Protein AF-A0A8T8CA99-F1 (afdb_monomer)

Mean predicted aligned error: 13.04 Å

Secondary structure (DSSP, 8-state):
------------TTSSHHHHHHHHHHTTSSS-S----GGGGGGT-HHHHHHHHHHHHT-PPPHHHHHHHHHHHHHHHTSSS--HHHHHHHHTTSGGGHHHHHHHHHHHS--

Solvent-accessible surface area (backbone atoms only — not comparable to full-atom values): 6767 Å² total; per-residue (Å²): 135,90,81,86,83,85,79,80,76,77,77,62,83,72,75,56,62,69,53,59,71,44,54,80,62,57,81,64,78,85,58,80,83,71,72,80,54,70,43,44,42,28,73,77,46,30,66,61,56,46,54,53,49,25,67,68,52,73,50,84,71,54,78,68,48,47,51,54,50,31,54,36,30,35,59,30,28,71,41,98,76,39,42,66,67,57,39,32,62,45,30,53,74,37,80,88,32,37,70,59,22,56,41,42,43,69,66,70,47,90,131

Radius of gyration: 17.83 Å; Cα contacts (8 Å, |Δi|>4): 94; chains: 1; bounding box: 44×61×38 Å

Sequence (111 aa):
MLKTESGSELITNLELVPFMKGTLLQLSGDLPAVAINPFARFSEDPYELINLIEAATGLELDPCQRIQAAEAGLLVAQRTLPNAALLVEEWIKYSDLAEFADAASRALLPV

pLDDT: mean 76.38, std 22.74, range [39.34, 97.5]

Foldseek 3Di:
DDDDDDPPPPPPPPVCVVVLVVVLVVVQDDDDPPPPAVLLCLVPCVLVVVVSLCVQLVHDDDPVLSVQLSVQSNVLNPDPDRALVSSLVSQCVDPSCVVSSVSSCVRGPDD

Structure (mmCIF, N/CA/C/O backbone):
data_AF-A0A8T8CA99-F1
#
_entry.id   AF-A0A8T8CA99-F1
#
loop_
_atom_site.group_PDB
_atom_site.id
_atom_site.type_symbol
_atom_site.label_atom_id
_atom_site.label_alt_id
_atom_site.label_comp_id
_atom_site.label_asym_id
_atom_site.label_entity_id
_atom_site.label_seq_id
_atom_site.pdbx_PDB_ins_code
_atom_site.Cartn_x
_atom_site.Cartn_y
_atom_site.Cartn_z
_atom_site.occupancy
_atom_site.B_iso_or_equiv
_atom_site.auth_seq_id
_atom_site.auth_comp_id
_atom_site.auth_asym_id
_atom_site.auth_atom_id
_atom_site.pdbx_PDB_model_num
ATOM 1 N N . MET A 1 1 ? -28.674 48.260 -3.757 1.00 39.34 1 MET A N 1
ATOM 2 C CA . MET A 1 1 ? -29.474 47.021 -3.657 1.00 39.34 1 MET A CA 1
ATOM 3 C C . MET A 1 1 ? -28.625 45.882 -4.187 1.00 39.34 1 MET A C 1
ATOM 5 O O . MET A 1 1 ? -28.245 45.923 -5.348 1.00 39.34 1 MET A O 1
ATOM 9 N N . LEU A 1 2 ? -28.262 44.944 -3.314 1.00 40.34 2 LEU A N 1
ATOM 10 C CA . LEU A 1 2 ? -27.580 43.698 -3.662 1.00 40.34 2 LEU A CA 1
ATOM 11 C C . LEU A 1 2 ? -28.596 42.751 -4.313 1.00 40.34 2 LEU A C 1
ATOM 13 O O . LEU A 1 2 ? -29.684 42.572 -3.769 1.00 40.34 2 LEU A O 1
ATOM 17 N N . LYS A 1 3 ? -28.241 42.143 -5.444 1.00 40.41 3 LYS A N 1
ATOM 18 C CA . LYS A 1 3 ? -28.879 40.916 -5.926 1.00 40.41 3 LYS A CA 1
ATOM 1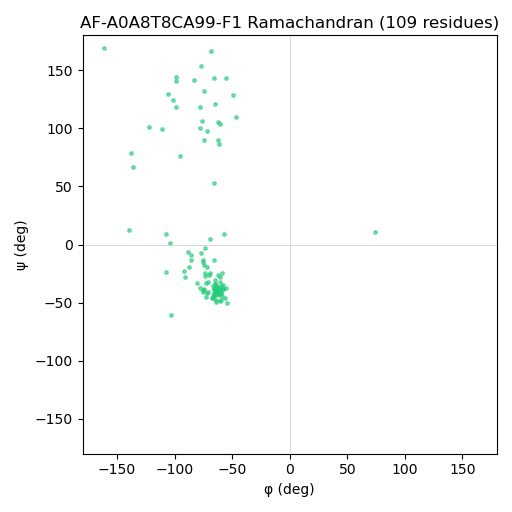9 C C . LYS A 1 3 ? -27.795 39.860 -6.080 1.00 40.41 3 LYS A C 1
ATOM 21 O O . LYS A 1 3 ? -27.003 39.893 -7.012 1.00 40.41 3 LYS A O 1
ATOM 26 N N . THR A 1 4 ? -27.742 38.984 -5.089 1.00 42.28 4 THR A N 1
ATOM 27 C CA . THR A 1 4 ? -27.082 37.685 -5.135 1.00 42.28 4 THR A CA 1
ATOM 28 C C . THR A 1 4 ? -27.986 36.729 -5.903 1.00 42.28 4 THR A C 1
ATOM 30 O O . THR A 1 4 ? -29.097 36.463 -5.444 1.00 42.28 4 THR A O 1
ATOM 33 N N . GLU A 1 5 ? -27.527 36.191 -7.028 1.00 49.56 5 GLU A N 1
ATOM 34 C CA . GLU A 1 5 ? -28.111 34.979 -7.602 1.00 49.56 5 GLU A CA 1
ATOM 35 C C . GLU A 1 5 ? -27.078 33.866 -7.465 1.00 49.56 5 GLU A C 1
ATOM 37 O O . GLU A 1 5 ? -26.070 33.792 -8.161 1.00 49.56 5 GLU A O 1
ATOM 42 N N . SER A 1 6 ? -27.322 33.082 -6.418 1.00 47.44 6 SER A N 1
ATOM 43 C CA . SER A 1 6 ? -26.611 31.879 -6.030 1.00 47.44 6 SER A CA 1
ATOM 44 C C . SER A 1 6 ? -27.078 30.741 -6.935 1.00 47.44 6 SER A C 1
ATOM 46 O O . SER A 1 6 ? -28.157 30.189 -6.730 1.00 47.44 6 SER A O 1
ATOM 48 N N . GLY A 1 7 ? -26.289 30.419 -7.956 1.00 40.72 7 GLY A N 1
ATOM 49 C CA . GLY A 1 7 ? -26.404 29.175 -8.710 1.00 40.72 7 GLY A CA 1
ATOM 50 C C . GLY A 1 7 ? -25.431 28.157 -8.133 1.00 40.72 7 GLY A C 1
ATOM 51 O O . GLY A 1 7 ? -24.353 27.956 -8.678 1.00 40.72 7 GLY A O 1
ATOM 52 N N . SER A 1 8 ? -25.767 27.576 -6.980 1.00 44.62 8 SER A N 1
ATOM 53 C CA . SER A 1 8 ? -25.023 26.444 -6.426 1.00 44.62 8 SER A CA 1
ATOM 54 C C . SER A 1 8 ? -25.384 25.205 -7.241 1.00 44.62 8 SER A C 1
ATOM 56 O O . SER A 1 8 ? -26.346 24.503 -6.936 1.00 44.62 8 SER A O 1
ATOM 58 N N . GLU A 1 9 ? -24.628 24.951 -8.305 1.00 47.56 9 GLU A N 1
ATOM 59 C CA . GLU A 1 9 ? -24.601 23.634 -8.928 1.00 47.56 9 GLU A CA 1
ATOM 60 C C . GLU A 1 9 ? -23.848 22.702 -7.977 1.00 47.56 9 GLU A C 1
ATOM 62 O O . GLU A 1 9 ? -22.621 22.695 -7.887 1.00 47.56 9 GLU A O 1
ATOM 67 N N . LEU A 1 10 ? -24.624 21.960 -7.188 1.00 39.94 10 LEU A N 1
ATOM 68 C CA . LEU A 1 10 ? -24.178 20.760 -6.495 1.00 39.94 10 LEU A CA 1
ATOM 69 C C . LEU A 1 10 ? -23.753 19.751 -7.564 1.00 39.94 10 LEU A C 1
ATOM 71 O O . LEU A 1 10 ? -24.552 18.923 -8.001 1.00 39.94 10 LEU A O 1
ATOM 75 N N . ILE A 1 11 ? -22.496 19.846 -8.001 1.00 42.62 11 ILE A N 1
ATOM 76 C CA . ILE A 1 11 ? -21.841 18.795 -8.771 1.00 42.62 11 ILE A CA 1
ATOM 77 C C . ILE A 1 11 ? -21.838 17.573 -7.858 1.00 42.62 11 ILE A C 1
ATOM 79 O O . ILE A 1 11 ? -21.137 17.501 -6.848 1.00 42.62 11 ILE A O 1
ATOM 83 N N . THR A 1 12 ? -22.735 16.649 -8.162 1.00 39.84 12 THR A N 1
ATOM 84 C CA . THR A 1 12 ? -22.865 15.389 -7.455 1.00 39.84 12 THR A CA 1
ATOM 85 C C . THR A 1 12 ? -21.583 14.600 -7.704 1.00 39.84 12 THR A C 1
ATOM 87 O O . THR A 1 12 ? -21.241 14.288 -8.841 1.00 39.84 12 THR A O 1
ATOM 90 N N . ASN A 1 13 ? -20.868 14.257 -6.627 1.00 48.88 13 ASN A N 1
ATOM 91 C CA . ASN A 1 13 ? -19.623 13.465 -6.614 1.00 48.88 13 ASN A CA 1
ATOM 92 C C . ASN A 1 13 ? -19.729 12.062 -7.270 1.00 48.88 13 ASN A C 1
ATOM 94 O O . ASN A 1 13 ? -18.813 11.255 -7.164 1.00 48.88 13 ASN A O 1
ATOM 98 N N . LEU A 1 14 ? -20.837 11.746 -7.942 1.00 41.91 14 LEU A N 1
ATOM 99 C CA . LEU A 1 14 ? -21.093 10.486 -8.636 1.00 41.91 14 LEU A CA 1
ATOM 100 C C . LEU A 1 14 ? -20.586 10.477 -10.086 1.00 41.91 14 LEU A C 1
ATOM 102 O O . LEU A 1 14 ? -20.356 9.399 -10.629 1.00 41.91 14 LEU A O 1
ATOM 106 N N . GLU A 1 15 ? -20.348 11.637 -10.705 1.00 42.62 15 GLU A N 1
ATOM 107 C CA . GLU A 1 15 ? -19.886 11.707 -12.103 1.00 42.62 15 GLU A CA 1
ATOM 108 C C . GLU A 1 15 ? -18.356 11.661 -12.268 1.00 42.62 15 GLU A C 1
ATOM 110 O O . GLU A 1 15 ? -17.858 11.519 -13.381 1.00 42.62 15 GLU A O 1
ATOM 115 N N . LEU A 1 16 ? -17.590 11.702 -11.171 1.00 45.41 16 LEU A N 1
ATOM 116 C CA . LEU A 1 16 ? -16.122 11.570 -11.198 1.00 45.41 16 LEU A CA 1
ATOM 117 C C . LEU A 1 16 ? -15.637 10.110 -11.170 1.00 45.41 16 LEU A C 1
ATOM 119 O O . LEU A 1 16 ? -14.481 9.825 -11.489 1.00 45.41 16 LEU A O 1
ATOM 123 N N . VAL A 1 17 ? -16.523 9.165 -10.847 1.00 44.78 17 VAL A N 1
ATOM 124 C CA . VAL A 1 17 ? -16.194 7.737 -10.710 1.00 44.78 17 VAL A CA 1
ATOM 125 C C . VAL A 1 17 ? -15.748 7.071 -12.030 1.00 44.78 17 VAL A C 1
ATOM 127 O O . VAL A 1 17 ? -14.847 6.230 -11.982 1.00 44.78 17 VAL A O 1
ATOM 130 N N . PRO A 1 18 ? -16.260 7.432 -13.230 1.00 43.19 18 PRO A N 1
ATOM 131 C CA . PRO A 1 18 ? -15.743 6.869 -14.479 1.00 43.19 18 PRO A CA 1
ATOM 132 C C . PRO A 1 18 ? -14.367 7.429 -14.857 1.00 43.19 18 PRO A C 1
ATOM 134 O O . PRO A 1 18 ? -13.612 6.763 -15.564 1.00 43.19 18 PRO A O 1
ATOM 137 N N . PHE A 1 19 ? -14.028 8.635 -14.388 1.00 41.41 19 PHE A N 1
ATOM 138 C CA . PHE A 1 19 ? -12.810 9.323 -14.809 1.00 41.41 19 PHE A CA 1
ATOM 139 C C . PHE A 1 19 ? -11.563 8.698 -14.175 1.00 41.41 19 PHE A C 1
ATOM 141 O O . PHE A 1 19 ? -10.570 8.483 -14.859 1.00 41.41 19 PHE A O 1
ATOM 148 N N . MET A 1 20 ? -11.634 8.274 -12.911 1.00 46.34 20 MET A N 1
ATOM 149 C CA . MET A 1 20 ? -10.477 7.690 -12.218 1.00 46.34 20 MET A CA 1
ATOM 150 C C . MET A 1 20 ? -10.083 6.296 -12.723 1.00 46.34 20 MET A C 1
ATOM 152 O O . MET A 1 20 ? -8.893 5.981 -12.770 1.00 46.34 20 MET A O 1
ATOM 156 N N . LYS A 1 21 ? -11.049 5.475 -13.168 1.00 42.34 21 LYS A N 1
ATOM 157 C CA . LYS A 1 21 ? -10.743 4.179 -13.806 1.00 42.34 21 LYS A CA 1
ATOM 158 C C . LYS A 1 21 ? -9.997 4.356 -15.131 1.00 42.34 21 LYS A C 1
ATOM 160 O O . LYS A 1 21 ? -9.194 3.501 -15.489 1.00 42.34 21 LYS A O 1
ATOM 165 N N . GLY A 1 22 ? -10.243 5.463 -15.835 1.00 39.47 22 GLY A N 1
ATOM 166 C CA . GLY A 1 22 ? -9.539 5.819 -17.064 1.00 39.47 22 GLY A CA 1
ATOM 167 C C . GLY A 1 22 ? -8.146 6.397 -16.817 1.00 39.47 22 GLY A C 1
ATOM 168 O O . GLY A 1 22 ? -7.227 6.062 -17.555 1.00 39.47 22 GLY A O 1
ATOM 169 N N . THR A 1 23 ? -7.954 7.205 -15.771 1.00 45.72 23 THR A N 1
ATOM 170 C CA . THR A 1 23 ? -6.700 7.955 -15.563 1.00 45.72 23 THR A CA 1
ATOM 171 C C . THR A 1 23 ? -5.490 7.065 -15.263 1.00 45.72 23 THR A C 1
ATOM 173 O O . THR A 1 23 ? -4.404 7.342 -15.766 1.00 45.72 23 THR A O 1
ATOM 176 N N . LEU A 1 24 ? -5.654 5.953 -14.533 1.00 46.62 24 LEU A N 1
ATOM 177 C CA . LEU A 1 24 ? -4.550 4.997 -14.327 1.00 46.62 24 LEU A CA 1
ATOM 178 C C . LEU A 1 24 ? -4.170 4.234 -15.610 1.00 46.62 24 LEU A C 1
ATOM 180 O O . LEU A 1 24 ? -3.029 3.805 -15.751 1.00 46.62 24 LEU A O 1
ATOM 184 N N . LEU A 1 25 ? -5.100 4.104 -16.562 1.00 48.62 25 LEU A N 1
ATOM 185 C CA . LEU A 1 25 ? -4.870 3.458 -17.860 1.00 48.62 25 LEU A CA 1
ATOM 186 C C . LEU A 1 25 ? -4.413 4.452 -18.949 1.00 48.62 25 LEU A C 1
ATOM 188 O O . LEU A 1 25 ? -3.675 4.063 -19.853 1.00 48.62 25 LEU A O 1
ATOM 192 N N . GLN A 1 26 ? -4.793 5.732 -18.871 1.00 42.19 26 GLN A N 1
ATOM 193 C CA . GLN A 1 26 ? -4.546 6.744 -19.914 1.00 42.19 26 GLN A CA 1
ATOM 194 C C . GLN A 1 26 ? -3.186 7.445 -19.851 1.00 42.19 26 GLN A C 1
ATOM 196 O O . GLN A 1 26 ? -2.805 8.096 -20.821 1.00 42.19 26 GLN A O 1
ATOM 201 N N . LEU A 1 27 ? -2.392 7.255 -18.796 1.00 47.41 27 LEU A N 1
ATOM 202 C CA . LEU A 1 27 ? -0.999 7.730 -18.767 1.00 47.41 27 LEU A CA 1
ATOM 203 C C . LEU A 1 27 ? -0.062 6.960 -19.729 1.00 47.41 27 LEU A C 1
ATOM 205 O O . LEU A 1 27 ? 1.139 7.209 -19.750 1.00 47.41 27 LEU A O 1
ATOM 209 N N . SER A 1 28 ? -0.595 6.036 -20.538 1.00 43.81 28 SER A N 1
ATOM 210 C CA . SER A 1 28 ? 0.165 5.144 -21.425 1.00 43.81 28 SER A CA 1
ATOM 211 C C . SER A 1 28 ? 0.072 5.475 -22.927 1.00 43.81 28 SER A C 1
ATOM 213 O O . SER A 1 28 ? 0.538 4.690 -23.747 1.00 43.81 28 SER A O 1
ATOM 215 N N . GLY A 1 29 ? -0.510 6.620 -23.305 1.00 40.97 29 GLY A N 1
ATOM 216 C CA . GLY A 1 29 ? -0.865 6.909 -24.702 1.00 40.97 29 GLY A CA 1
ATOM 217 C C . GLY A 1 29 ? 0.285 7.211 -25.672 1.00 40.97 29 GLY A C 1
ATOM 218 O O . GLY A 1 29 ? 0.240 6.715 -26.790 1.00 40.97 29 GLY A O 1
ATOM 219 N N . ASP A 1 30 ? 1.306 7.986 -25.277 1.00 47.25 30 ASP A N 1
ATOM 220 C CA . ASP A 1 30 ? 2.267 8.560 -26.250 1.00 47.25 30 ASP A CA 1
ATOM 221 C C . ASP A 1 30 ? 3.744 8.562 -25.804 1.00 47.25 30 ASP A C 1
ATOM 223 O O . ASP A 1 30 ? 4.603 9.178 -26.439 1.00 47.25 30 ASP A O 1
ATOM 227 N N . LEU A 1 31 ? 4.084 7.848 -24.730 1.00 43.59 31 LEU A N 1
ATOM 228 C CA . LEU A 1 31 ? 5.478 7.598 -24.353 1.00 43.59 31 LEU A CA 1
ATOM 229 C C . LEU A 1 31 ? 5.878 6.200 -24.845 1.00 43.59 31 LEU A C 1
ATOM 231 O O . LEU A 1 31 ? 5.039 5.296 -24.802 1.00 43.59 31 LEU A O 1
ATOM 235 N N . PRO A 1 32 ? 7.131 5.970 -25.302 1.00 41.44 32 PRO A N 1
ATOM 236 C CA . PRO A 1 32 ? 7.604 4.603 -25.505 1.00 41.44 32 PRO A CA 1
ATOM 237 C C . PRO A 1 32 ? 7.287 3.838 -24.224 1.00 41.44 32 PRO A C 1
ATOM 239 O O . PRO A 1 32 ? 7.582 4.353 -23.149 1.00 41.44 32 PRO A O 1
ATOM 242 N N . ALA A 1 33 ? 6.629 2.683 -24.349 1.00 44.00 33 ALA A N 1
ATOM 243 C CA . ALA A 1 33 ? 6.034 1.901 -23.265 1.00 44.00 33 ALA A CA 1
ATOM 244 C C . ALA A 1 33 ? 7.071 1.320 -22.279 1.00 44.00 33 ALA A C 1
ATOM 246 O O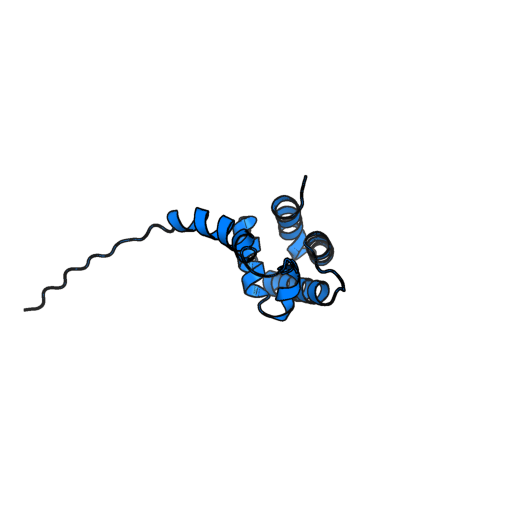 . ALA A 1 33 ? 7.091 0.128 -21.984 1.00 44.00 33 ALA A O 1
ATOM 247 N N . VAL A 1 34 ? 7.942 2.164 -21.735 1.00 43.53 34 VAL A N 1
ATOM 248 C CA . VAL A 1 34 ? 8.431 2.040 -20.375 1.00 43.53 34 VAL A CA 1
ATOM 249 C C . VAL A 1 34 ? 7.179 2.204 -19.530 1.00 43.53 34 VAL A C 1
ATOM 251 O O . VAL A 1 34 ? 6.754 3.321 -19.251 1.00 43.53 34 VAL A O 1
ATOM 254 N N . ALA A 1 35 ? 6.509 1.085 -19.251 1.00 53.59 35 ALA A N 1
ATOM 255 C CA . ALA A 1 35 ? 5.342 1.046 -18.390 1.00 53.59 35 ALA A CA 1
ATOM 256 C C . ALA A 1 35 ? 5.673 1.848 -17.129 1.00 53.59 35 ALA A C 1
ATOM 258 O O . ALA A 1 35 ? 6.542 1.443 -16.353 1.00 53.59 35 ALA A O 1
ATOM 259 N N . ILE A 1 36 ? 5.053 3.023 -16.974 1.00 66.38 36 ILE A N 1
ATOM 260 C CA . ILE A 1 36 ? 5.208 3.827 -15.767 1.00 66.38 36 ILE A CA 1
ATOM 261 C C . ILE A 1 36 ? 4.650 2.953 -14.661 1.00 66.38 36 ILE A C 1
ATOM 263 O O . ILE A 1 36 ? 3.448 2.713 -14.591 1.00 66.38 36 ILE A O 1
ATOM 267 N N . ASN A 1 37 ? 5.547 2.393 -13.865 1.00 76.81 37 ASN A N 1
ATOM 268 C CA . ASN A 1 37 ? 5.187 1.500 -12.794 1.00 76.81 37 ASN A CA 1
ATOM 269 C C . ASN A 1 37 ? 4.634 2.357 -11.652 1.00 76.81 37 ASN A C 1
ATOM 271 O O . ASN A 1 37 ? 5.423 3.035 -10.989 1.00 76.81 37 ASN A O 1
ATOM 275 N N . PRO A 1 38 ? 3.311 2.362 -11.408 1.00 81.44 38 PRO A N 1
ATOM 276 C CA . PRO A 1 38 ? 2.726 3.266 -10.424 1.00 81.44 38 PRO A CA 1
ATOM 277 C C . PRO A 1 38 ? 3.265 2.982 -9.019 1.00 81.44 38 PRO A C 1
ATOM 279 O O . PRO A 1 38 ? 3.367 3.892 -8.209 1.00 81.44 38 PRO A O 1
ATOM 282 N N . PHE A 1 39 ? 3.707 1.752 -8.745 1.00 87.00 39 PHE A N 1
ATOM 283 C CA . PHE A 1 39 ? 4.242 1.354 -7.446 1.00 87.00 39 PHE A CA 1
ATOM 284 C C . PHE A 1 39 ? 5.651 1.900 -7.176 1.00 87.00 39 PHE A C 1
ATOM 286 O O . PHE A 1 39 ? 6.061 1.971 -6.022 1.00 87.00 39 PHE A O 1
ATOM 293 N N . ALA A 1 40 ? 6.382 2.340 -8.207 1.00 85.69 40 ALA A N 1
ATOM 294 C CA . ALA A 1 40 ? 7.626 3.082 -8.010 1.00 85.69 40 ALA A CA 1
ATOM 295 C C . ALA A 1 40 ? 7.366 4.496 -7.454 1.00 85.69 40 ALA A C 1
ATOM 297 O O . ALA A 1 40 ? 8.209 5.031 -6.742 1.00 85.69 40 ALA A O 1
ATOM 298 N N . ARG A 1 41 ? 6.181 5.081 -7.700 1.00 85.69 41 ARG A N 1
ATOM 299 C CA . ARG A 1 41 ? 5.836 6.442 -7.252 1.00 85.69 41 ARG A CA 1
ATOM 300 C C . ARG A 1 41 ? 5.561 6.560 -5.752 1.00 85.69 41 ARG A C 1
ATOM 302 O O . ARG A 1 41 ? 5.396 7.672 -5.262 1.00 85.69 41 ARG A O 1
ATOM 309 N N . PHE A 1 42 ? 5.592 5.462 -4.993 1.00 88.31 42 PHE A N 1
ATOM 310 C CA . PHE A 1 42 ? 5.565 5.537 -3.528 1.00 88.31 42 PHE A CA 1
ATOM 311 C C . PHE A 1 42 ? 6.737 6.355 -2.957 1.00 88.31 42 PHE A C 1
ATOM 313 O O . PHE A 1 42 ? 6.598 6.903 -1.870 1.00 88.31 42 PHE A O 1
ATOM 320 N N . SER A 1 43 ? 7.865 6.488 -3.673 1.00 87.06 43 SER A N 1
ATOM 321 C CA . SER A 1 43 ? 8.973 7.376 -3.275 1.00 87.06 43 SER A CA 1
ATOM 322 C C . SER A 1 43 ? 8.716 8.865 -3.508 1.00 87.06 43 SER A C 1
ATOM 324 O O . SER A 1 43 ? 9.466 9.691 -2.995 1.00 87.06 43 SER A O 1
ATOM 326 N N . GLU A 1 44 ? 7.702 9.202 -4.300 1.00 88.00 44 GLU A N 1
ATOM 327 C CA . GLU A 1 44 ? 7.345 10.575 -4.659 1.00 88.00 44 GLU A CA 1
ATOM 328 C C . GLU A 1 44 ? 6.119 11.010 -3.855 1.00 88.00 44 GLU A C 1
ATOM 330 O O . GLU A 1 44 ? 6.208 11.912 -3.026 1.00 88.00 44 GLU A O 1
ATOM 335 N N . ASP A 1 45 ? 5.007 10.290 -4.036 1.00 89.69 45 ASP A N 1
ATOM 336 C CA . ASP A 1 45 ? 3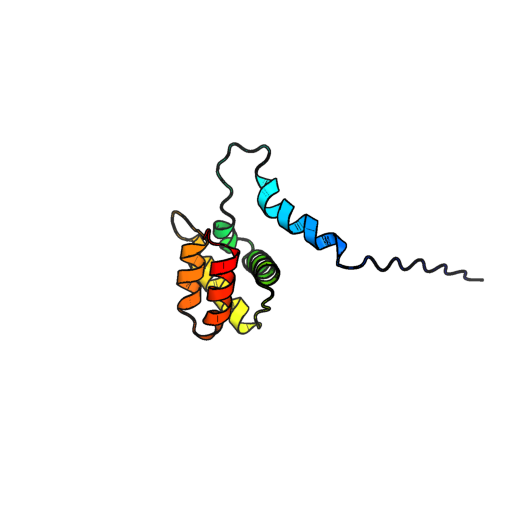.683 10.665 -3.542 1.00 89.69 45 ASP A CA 1
ATOM 337 C C . ASP A 1 45 ? 2.960 9.452 -2.913 1.00 89.69 45 ASP A C 1
ATOM 339 O O . ASP A 1 45 ? 1.945 8.971 -3.432 1.00 89.69 45 ASP A O 1
ATOM 343 N N . PRO A 1 46 ? 3.450 8.915 -1.777 1.00 90.00 46 PRO A N 1
ATOM 344 C CA . PRO A 1 46 ? 2.915 7.684 -1.188 1.00 90.00 46 PRO A CA 1
ATOM 345 C C . PRO A 1 46 ? 1.437 7.803 -0.800 1.00 90.00 46 PRO A C 1
ATOM 347 O O . PRO A 1 46 ? 0.661 6.872 -1.005 1.00 90.00 46 PRO A O 1
ATOM 350 N N . TYR A 1 47 ? 1.021 8.959 -0.279 1.00 92.88 47 TYR A N 1
ATOM 351 C CA . TYR A 1 47 ? -0.360 9.168 0.158 1.00 92.88 47 TYR A CA 1
ATOM 352 C C . TYR A 1 47 ? -1.342 9.327 -1.004 1.00 92.88 47 TYR A C 1
ATOM 354 O O . TYR A 1 47 ? -2.506 8.972 -0.856 1.00 92.88 47 TYR A O 1
ATOM 362 N N . GLU A 1 48 ? -0.896 9.807 -2.167 1.00 91.00 48 GLU A N 1
ATOM 363 C CA . GLU A 1 48 ? -1.755 9.865 -3.353 1.00 91.00 48 GLU A CA 1
ATOM 364 C C . GLU A 1 48 ? -2.094 8.449 -3.832 1.00 91.00 48 GLU A C 1
ATOM 366 O O . GLU A 1 48 ? -3.261 8.130 -4.054 1.00 91.00 48 GLU A O 1
ATOM 371 N N . LEU A 1 49 ? -1.093 7.565 -3.903 1.00 91.06 49 LEU A N 1
ATOM 372 C CA . LEU A 1 49 ? -1.307 6.159 -4.249 1.00 91.06 49 LEU A CA 1
ATOM 373 C C . LEU A 1 49 ? -2.176 5.433 -3.221 1.00 91.06 49 LEU A C 1
ATOM 375 O O . LEU A 1 49 ? -3.045 4.656 -3.611 1.00 91.06 49 LEU A O 1
ATOM 379 N N . ILE A 1 50 ? -1.979 5.700 -1.928 1.00 95.12 50 ILE A N 1
ATOM 380 C CA . ILE A 1 50 ? -2.832 5.138 -0.875 1.00 95.12 50 ILE A CA 1
ATOM 381 C C . ILE A 1 50 ? -4.280 5.582 -1.078 1.00 95.12 50 ILE A C 1
ATOM 383 O O . ILE A 1 50 ? -5.147 4.718 -1.137 1.00 95.12 50 ILE A O 1
ATOM 387 N N . ASN A 1 51 ? -4.541 6.873 -1.304 1.00 94.81 51 ASN A N 1
ATOM 388 C CA . ASN A 1 51 ? -5.898 7.372 -1.554 1.00 94.81 51 ASN A CA 1
ATOM 389 C C . ASN A 1 51 ? -6.556 6.688 -2.768 1.00 94.81 51 ASN A C 1
ATOM 391 O O . ASN A 1 51 ? -7.751 6.393 -2.753 1.00 94.81 51 ASN A O 1
ATOM 395 N N . LEU A 1 52 ? -5.790 6.414 -3.830 1.00 92.69 52 LEU A N 1
ATOM 396 C CA . LEU A 1 52 ? -6.297 5.692 -5.002 1.00 92.69 52 LEU A CA 1
ATOM 397 C C . LEU A 1 52 ? -6.670 4.243 -4.668 1.00 92.69 52 LEU A C 1
ATOM 399 O O . LEU A 1 52 ? -7.672 3.734 -5.173 1.00 92.69 52 LEU A O 1
ATOM 403 N N . ILE A 1 53 ? -5.883 3.579 -3.823 1.00 93.25 53 ILE A N 1
ATOM 404 C CA . ILE A 1 53 ? -6.125 2.190 -3.419 1.00 93.25 53 ILE A CA 1
ATOM 405 C C . ILE A 1 53 ? -7.279 2.115 -2.414 1.00 93.25 53 ILE A C 1
ATOM 407 O O . ILE A 1 53 ? -8.129 1.237 -2.541 1.00 93.25 53 ILE A O 1
ATOM 411 N N . GLU A 1 54 ? -7.389 3.060 -1.483 1.00 95.19 54 GLU A N 1
ATOM 412 C CA . GLU A 1 54 ? -8.564 3.229 -0.619 1.00 95.19 54 GLU A CA 1
ATOM 413 C C . GLU A 1 54 ? -9.839 3.414 -1.454 1.00 95.19 54 GLU A C 1
ATOM 415 O O . GLU A 1 54 ? -10.825 2.708 -1.251 1.00 95.19 54 GLU A O 1
ATOM 420 N N . ALA A 1 55 ? -9.807 4.268 -2.482 1.00 93.31 55 ALA A N 1
ATOM 421 C CA . ALA A 1 55 ? -10.939 4.449 -3.391 1.00 93.31 55 ALA A CA 1
ATOM 422 C C . ALA A 1 55 ? -11.276 3.178 -4.196 1.00 93.31 55 ALA A C 1
ATOM 424 O O . ALA A 1 55 ? -12.449 2.890 -4.439 1.00 93.31 55 ALA A O 1
ATOM 425 N N . ALA A 1 56 ? -10.267 2.407 -4.614 1.00 89.25 56 ALA A N 1
ATOM 426 C CA . ALA A 1 56 ? -10.460 1.161 -5.357 1.00 89.25 56 ALA A CA 1
ATOM 427 C C . ALA A 1 56 ? -11.002 0.015 -4.484 1.00 89.25 56 ALA A C 1
ATOM 429 O O . ALA A 1 56 ? -11.747 -0.832 -4.976 1.00 89.25 56 ALA A O 1
ATOM 430 N N . THR A 1 57 ? -10.624 -0.016 -3.206 1.00 91.19 57 THR A N 1
ATOM 431 C CA . THR A 1 57 ? -11.013 -1.058 -2.241 1.00 91.19 57 THR A CA 1
ATOM 432 C C . THR A 1 57 ? -12.278 -0.709 -1.460 1.00 91.19 57 THR A C 1
ATOM 434 O O . THR A 1 57 ? -12.951 -1.611 -0.965 1.00 91.19 57 THR A O 1
ATOM 437 N N . GLY A 1 58 ? -12.619 0.579 -1.362 1.00 93.31 58 GLY A N 1
ATOM 438 C CA . GLY A 1 58 ? -13.692 1.087 -0.509 1.00 93.31 58 GLY A CA 1
ATOM 439 C C . GLY A 1 58 ? -13.344 1.102 0.984 1.00 93.31 58 GLY A C 1
ATOM 440 O O . GLY A 1 58 ? -14.244 1.291 1.799 1.00 93.31 58 GLY A O 1
ATOM 441 N N . LEU A 1 59 ? -12.075 0.885 1.344 1.00 95.06 59 LEU A N 1
ATOM 442 C CA . LEU A 1 59 ? -11.593 0.898 2.723 1.00 95.06 59 LEU A CA 1
ATOM 443 C C . LEU A 1 59 ? -10.804 2.176 2.982 1.00 95.06 59 LEU A C 1
ATOM 445 O O . LEU A 1 59 ? -9.891 2.494 2.228 1.00 95.06 59 LEU A O 1
ATOM 449 N N . GLU A 1 60 ? -11.141 2.880 4.057 1.00 96.75 60 GLU A N 1
ATOM 450 C CA . GLU A 1 60 ? -10.415 4.066 4.509 1.00 96.75 60 GLU A CA 1
ATOM 451 C C . GLU A 1 60 ? -9.513 3.680 5.682 1.00 96.75 60 GLU A C 1
ATOM 453 O O . GLU A 1 60 ? -9.981 3.112 6.671 1.00 96.75 60 GLU A O 1
ATOM 458 N N . LEU A 1 61 ? -8.217 3.957 5.555 1.00 96.56 61 LEU A N 1
ATOM 459 C CA . LEU A 1 61 ? -7.240 3.701 6.601 1.00 96.56 61 LEU A CA 1
ATOM 460 C C . LEU A 1 61 ? -7.231 4.845 7.613 1.00 96.56 61 LEU A C 1
ATOM 462 O O . LEU A 1 61 ? -7.283 6.028 7.261 1.00 96.56 61 LEU A O 1
ATOM 466 N N . ASP A 1 62 ? -7.071 4.502 8.887 1.00 96.81 62 ASP A N 1
ATOM 467 C CA . ASP A 1 62 ? -6.798 5.491 9.919 1.00 96.81 62 ASP A CA 1
ATOM 468 C C . ASP A 1 62 ? -5.393 6.120 9.745 1.00 96.81 62 ASP A C 1
ATOM 470 O O . ASP A 1 62 ? -4.551 5.615 8.991 1.00 96.81 62 ASP A O 1
ATOM 474 N N . PRO A 1 63 ? -5.084 7.236 10.435 1.00 96.06 63 PRO A N 1
ATOM 475 C CA . PRO A 1 63 ? -3.797 7.910 10.272 1.00 96.06 63 PRO A CA 1
ATOM 476 C C . PRO A 1 63 ? -2.565 7.036 10.561 1.00 96.06 63 PRO A C 1
ATOM 478 O O . PRO A 1 63 ? -1.542 7.204 9.902 1.00 96.06 63 PRO A O 1
ATOM 481 N N . CYS A 1 64 ? -2.636 6.116 11.528 1.00 96.12 64 CYS A N 1
ATOM 482 C CA . CYS A 1 64 ? -1.528 5.223 11.873 1.00 96.12 64 CYS A CA 1
ATOM 483 C C . CYS A 1 64 ? -1.335 4.160 10.786 1.00 96.12 64 CYS A C 1
ATOM 485 O O . CYS A 1 64 ? -0.219 3.951 10.306 1.00 96.12 64 CYS A O 1
ATOM 487 N N . GLN A 1 65 ? -2.433 3.555 10.333 1.00 97.50 65 GLN A N 1
ATOM 488 C CA . GLN A 1 65 ? -2.435 2.604 9.227 1.00 97.50 65 GLN A CA 1
ATOM 489 C C . GLN A 1 65 ? -1.903 3.239 7.936 1.00 97.50 65 GLN A C 1
ATOM 491 O O . GLN A 1 65 ? -1.089 2.632 7.244 1.00 97.50 65 GLN A O 1
ATOM 496 N N . ARG A 1 66 ? -2.277 4.487 7.623 1.00 97.19 66 ARG A N 1
ATOM 497 C CA . ARG A 1 66 ? -1.746 5.207 6.451 1.00 97.19 66 ARG A CA 1
ATOM 498 C C . ARG A 1 66 ? -0.233 5.392 6.505 1.00 97.19 66 ARG A C 1
ATOM 500 O O . ARG A 1 66 ? 0.425 5.259 5.476 1.00 97.19 66 ARG A O 1
ATOM 507 N N . ILE A 1 67 ? 0.322 5.679 7.684 1.00 96.69 67 ILE A N 1
ATOM 508 C CA . ILE A 1 67 ? 1.777 5.790 7.871 1.00 96.69 67 ILE A CA 1
ATOM 509 C C . ILE A 1 67 ? 2.440 4.435 7.598 1.00 96.69 67 ILE A C 1
ATOM 511 O O . ILE A 1 67 ? 3.358 4.365 6.784 1.00 96.69 67 ILE A O 1
ATOM 515 N N . GLN A 1 68 ? 1.934 3.353 8.196 1.00 96.88 68 GLN A N 1
ATOM 516 C CA . GLN A 1 68 ? 2.457 1.999 7.966 1.00 96.88 68 GLN A CA 1
ATOM 517 C C . GLN A 1 68 ? 2.351 1.588 6.489 1.00 96.88 68 GLN A C 1
ATOM 519 O O . GLN A 1 68 ? 3.286 1.023 5.920 1.00 96.88 68 GLN A O 1
ATOM 524 N N . ALA A 1 69 ? 1.230 1.910 5.840 1.00 96.81 69 ALA A N 1
ATOM 525 C CA . ALA A 1 69 ? 1.007 1.601 4.437 1.00 96.81 69 ALA A CA 1
ATOM 526 C C . ALA A 1 69 ? 1.988 2.357 3.527 1.00 96.81 69 ALA A C 1
ATOM 528 O O . ALA A 1 69 ? 2.498 1.778 2.564 1.00 96.81 69 ALA A O 1
ATOM 529 N N . ALA A 1 70 ? 2.289 3.618 3.854 1.00 96.50 70 ALA A N 1
ATOM 530 C CA . ALA A 1 70 ? 3.274 4.430 3.146 1.00 96.50 70 ALA A CA 1
ATOM 531 C C . ALA A 1 70 ? 4.697 3.891 3.333 1.00 96.50 70 ALA A C 1
ATOM 533 O O . ALA A 1 70 ? 5.430 3.764 2.354 1.00 96.50 70 ALA A O 1
ATOM 534 N N . GLU A 1 71 ? 5.080 3.522 4.558 1.00 95.88 71 GLU A N 1
ATOM 535 C CA . GLU A 1 71 ? 6.387 2.920 4.855 1.00 95.88 71 GLU A CA 1
ATOM 536 C C . GLU A 1 71 ? 6.597 1.611 4.085 1.00 95.88 71 GLU A C 1
ATOM 538 O O . GLU A 1 71 ? 7.621 1.432 3.422 1.00 95.88 71 GLU A O 1
ATOM 543 N N . ALA A 1 72 ? 5.605 0.722 4.100 1.00 95.12 72 ALA A N 1
ATOM 544 C CA . ALA A 1 72 ? 5.637 -0.516 3.331 1.00 95.12 72 ALA A CA 1
ATOM 545 C C . ALA A 1 72 ? 5.731 -0.250 1.819 1.00 95.12 72 ALA A C 1
ATOM 547 O O . ALA A 1 72 ? 6.544 -0.862 1.125 1.00 95.12 72 ALA A O 1
ATOM 548 N N . GLY A 1 73 ? 4.961 0.712 1.302 1.00 94.38 73 GLY A N 1
ATOM 549 C CA . GLY A 1 73 ? 5.026 1.108 -0.103 1.00 94.38 73 GLY A CA 1
ATOM 550 C C . GLY A 1 73 ? 6.386 1.684 -0.510 1.00 94.38 73 GLY A C 1
ATOM 551 O O . GLY A 1 73 ? 6.893 1.369 -1.588 1.00 94.38 73 GLY A O 1
ATOM 552 N N . LEU A 1 74 ? 7.042 2.442 0.373 1.00 94.62 74 LEU A N 1
ATOM 553 C CA . LEU A 1 74 ? 8.409 2.928 0.165 1.00 94.62 74 LEU A CA 1
ATOM 554 C C . LEU A 1 74 ? 9.427 1.783 0.068 1.00 94.62 74 LEU A C 1
ATOM 556 O O . LEU A 1 74 ? 10.335 1.847 -0.762 1.00 94.62 74 LEU A O 1
ATOM 560 N N . LEU A 1 75 ? 9.279 0.720 0.867 1.00 93.62 75 LEU A N 1
ATOM 561 C CA . LEU A 1 75 ? 10.133 -0.473 0.765 1.00 93.62 75 LEU A CA 1
ATOM 562 C C . LEU A 1 75 ? 9.960 -1.186 -0.582 1.00 93.62 75 LEU A C 1
ATOM 564 O O . LEU A 1 75 ? 10.928 -1.706 -1.142 1.00 93.62 75 LEU A O 1
ATOM 568 N N . VAL A 1 76 ? 8.741 -1.197 -1.123 1.00 91.44 76 VAL A N 1
ATOM 569 C CA . VAL A 1 76 ? 8.437 -1.782 -2.437 1.00 91.44 76 VAL A CA 1
ATOM 570 C C . VAL A 1 76 ? 9.013 -0.933 -3.563 1.00 91.44 76 VAL A C 1
ATOM 572 O O . VAL A 1 76 ? 9.592 -1.491 -4.492 1.00 91.44 76 VAL A O 1
ATOM 575 N N . ALA A 1 77 ? 8.935 0.396 -3.462 1.00 90.50 77 ALA A N 1
ATOM 576 C CA . ALA A 1 77 ? 9.520 1.315 -4.440 1.00 90.50 77 ALA A CA 1
ATOM 577 C C . ALA A 1 77 ? 11.045 1.162 -4.575 1.00 90.50 77 ALA A C 1
ATOM 579 O O . ALA A 1 77 ? 11.596 1.395 -5.646 1.00 90.50 77 ALA A O 1
ATOM 580 N N . GLN A 1 78 ? 11.731 0.716 -3.517 1.00 90.00 78 GLN A N 1
ATOM 581 C CA . GLN A 1 78 ? 13.174 0.441 -3.533 1.00 90.00 78 GLN A CA 1
ATOM 582 C C . GLN A 1 78 ? 13.543 -0.885 -4.223 1.00 90.00 78 GLN A C 1
ATOM 584 O O . GLN A 1 78 ? 14.727 -1.186 -4.400 1.00 90.00 78 GLN A O 1
ATOM 589 N N . ARG A 1 79 ? 12.563 -1.716 -4.604 1.00 83.19 79 ARG A N 1
ATOM 590 C CA . ARG A 1 79 ? 12.814 -2.982 -5.306 1.00 83.19 79 ARG A CA 1
ATOM 591 C C . ARG A 1 79 ? 13.135 -2.725 -6.776 1.00 83.19 79 ARG A C 1
ATOM 593 O O . ARG A 1 79 ? 12.670 -1.767 -7.374 1.00 83.19 79 ARG A O 1
ATOM 600 N N . THR A 1 80 ? 13.882 -3.641 -7.392 1.00 82.50 80 THR A N 1
ATOM 601 C CA . THR A 1 80 ? 14.233 -3.560 -8.822 1.00 82.50 80 THR A CA 1
ATOM 602 C C . THR A 1 80 ? 13.002 -3.564 -9.733 1.00 82.50 80 THR A C 1
ATOM 604 O O . THR A 1 80 ? 13.027 -2.949 -10.793 1.00 82.50 80 THR A O 1
ATOM 607 N N . LEU A 1 81 ? 11.932 -4.255 -9.323 1.00 87.62 81 LEU A N 1
ATOM 608 C CA . LEU A 1 81 ? 10.6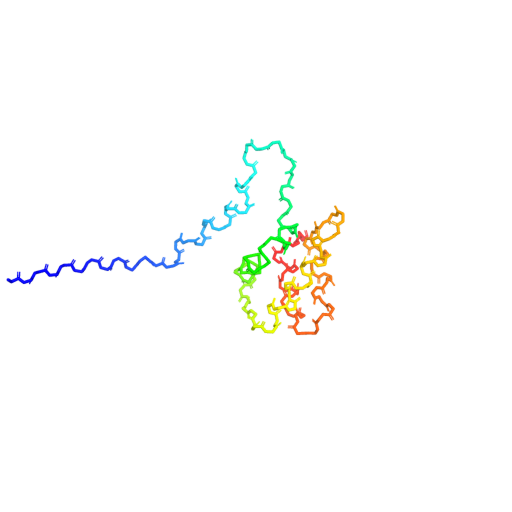55 -4.329 -10.037 1.00 87.62 81 LEU A CA 1
ATOM 609 C C . LEU A 1 81 ? 9.487 -4.212 -9.038 1.00 87.62 81 LEU A C 1
ATOM 611 O O . LEU A 1 81 ? 8.903 -5.236 -8.669 1.00 87.62 81 LEU A O 1
ATOM 615 N N . PRO A 1 82 ? 9.154 -2.992 -8.577 1.00 86.81 82 PRO A N 1
ATOM 616 C CA . PRO A 1 82 ? 8.011 -2.746 -7.694 1.00 86.81 82 PRO A CA 1
ATOM 617 C C . PRO A 1 82 ? 6.727 -3.284 -8.333 1.00 86.81 82 PRO A C 1
ATOM 619 O O . PRO A 1 82 ? 6.578 -3.220 -9.547 1.00 86.81 82 PR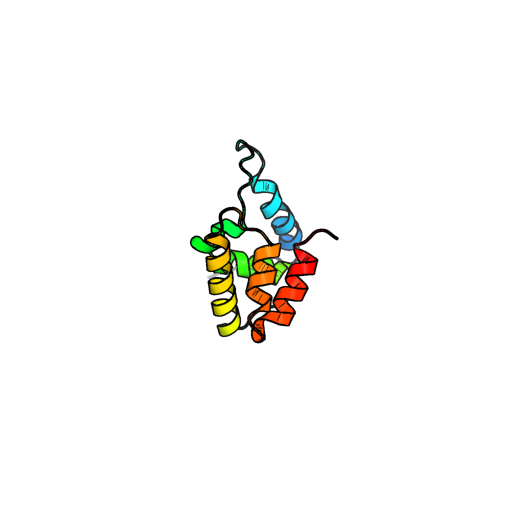O A O 1
ATOM 622 N N . ASN A 1 83 ? 5.791 -3.849 -7.581 1.00 89.12 83 ASN A N 1
ATOM 623 C CA . ASN A 1 83 ? 4.509 -4.272 -8.150 1.00 89.12 83 ASN A CA 1
ATOM 624 C C . ASN A 1 83 ? 3.451 -4.455 -7.058 1.00 89.12 83 ASN A C 1
ATOM 626 O O . ASN A 1 83 ? 3.773 -4.468 -5.870 1.00 89.12 83 ASN A O 1
ATOM 630 N N . ALA A 1 84 ? 2.196 -4.618 -7.478 1.00 89.62 84 ALA A N 1
ATOM 631 C CA . ALA A 1 84 ? 1.060 -4.812 -6.583 1.00 89.62 84 ALA A CA 1
ATOM 632 C C . ALA A 1 84 ? 1.217 -6.030 -5.657 1.00 89.62 84 ALA A C 1
ATOM 634 O O . ALA A 1 84 ? 0.837 -5.951 -4.494 1.00 89.62 84 ALA A O 1
ATOM 635 N N . ALA A 1 85 ? 1.786 -7.140 -6.141 1.00 91.00 85 ALA A N 1
ATOM 636 C CA . ALA A 1 85 ? 1.935 -8.348 -5.330 1.00 91.00 85 ALA A CA 1
ATOM 637 C C . ALA A 1 85 ? 2.929 -8.115 -4.186 1.00 91.00 85 ALA A C 1
ATOM 639 O O . ALA A 1 85 ? 2.605 -8.382 -3.035 1.00 91.00 85 ALA A O 1
ATOM 640 N N . LEU A 1 86 ? 4.083 -7.505 -4.482 1.00 93.06 86 LEU A N 1
ATOM 641 C CA . LEU A 1 86 ? 5.056 -7.100 -3.463 1.00 93.06 86 LEU A CA 1
ATOM 642 C C . LEU A 1 86 ? 4.461 -6.105 -2.457 1.00 93.06 86 LEU A C 1
ATOM 644 O O . LEU A 1 86 ? 4.789 -6.159 -1.278 1.00 93.06 86 LEU A O 1
ATOM 648 N N . LEU A 1 87 ? 3.579 -5.208 -2.903 1.00 94.50 87 LEU A N 1
ATOM 649 C CA . LEU A 1 87 ? 2.887 -4.270 -2.019 1.00 94.50 87 LEU A CA 1
ATOM 650 C C . LEU A 1 87 ? 1.966 -4.976 -1.027 1.00 94.50 87 LEU A C 1
ATOM 652 O O . LEU A 1 87 ? 2.049 -4.723 0.172 1.00 94.50 87 LEU A O 1
ATOM 656 N N . VAL A 1 88 ? 1.149 -5.908 -1.512 1.00 94.81 88 VAL A N 1
ATOM 657 C CA . VAL A 1 88 ? 0.288 -6.740 -0.664 1.00 94.81 88 VAL A CA 1
ATOM 658 C C . VAL A 1 88 ? 1.128 -7.596 0.293 1.00 94.81 88 VAL A C 1
ATOM 660 O O . VAL A 1 88 ? 0.800 -7.688 1.475 1.00 94.81 88 VAL A O 1
ATOM 663 N N . GLU A 1 89 ? 2.234 -8.176 -0.183 1.00 94.56 89 GLU A N 1
ATOM 664 C CA . GLU A 1 89 ? 3.170 -8.954 0.639 1.00 94.56 89 GLU A CA 1
ATOM 665 C C . GLU A 1 89 ? 3.838 -8.126 1.744 1.00 94.56 89 GLU A C 1
ATOM 667 O O . GLU A 1 89 ? 4.088 -8.650 2.828 1.00 94.56 89 GLU A O 1
ATOM 672 N N . GLU A 1 90 ? 4.161 -6.854 1.500 1.00 95.62 90 GLU A N 1
ATOM 673 C CA . GLU A 1 90 ? 4.705 -5.978 2.540 1.00 95.62 90 GLU A CA 1
ATOM 674 C C . GLU A 1 90 ? 3.610 -5.526 3.519 1.00 95.62 90 GLU A C 1
ATOM 676 O O . GLU A 1 90 ? 3.835 -5.558 4.728 1.00 95.62 90 GLU A O 1
ATOM 681 N N . TRP A 1 91 ? 2.405 -5.191 3.047 1.00 96.50 91 TRP A N 1
ATOM 682 C CA . TRP A 1 91 ? 1.300 -4.783 3.923 1.00 96.50 91 TRP A CA 1
ATOM 683 C C . TRP A 1 91 ? 0.808 -5.895 4.846 1.00 96.50 91 TRP A C 1
ATOM 685 O O . TRP A 1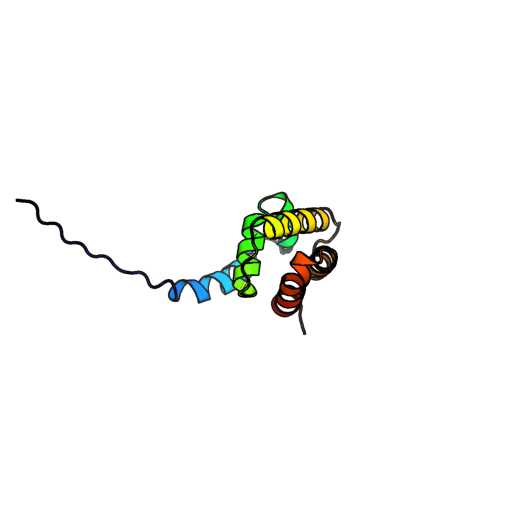 91 ? 0.548 -5.623 6.015 1.00 96.50 91 TRP A O 1
ATOM 695 N N . ILE A 1 92 ? 0.749 -7.150 4.389 1.00 94.94 92 ILE A N 1
ATOM 696 C CA . ILE A 1 92 ? 0.260 -8.264 5.222 1.00 94.94 92 ILE A CA 1
ATOM 697 C C . ILE A 1 92 ? 1.163 -8.563 6.434 1.00 94.94 92 ILE A C 1
ATOM 699 O O . ILE A 1 92 ? 0.760 -9.279 7.350 1.00 94.94 92 ILE A O 1
ATOM 703 N N . LYS A 1 93 ? 2.384 -8.010 6.468 1.00 94.69 93 LYS A N 1
ATOM 704 C CA . LYS A 1 93 ? 3.291 -8.104 7.624 1.00 94.69 93 LYS A CA 1
ATOM 705 C C . LYS A 1 93 ? 2.828 -7.246 8.803 1.00 94.69 93 LYS A C 1
ATOM 707 O O . LYS A 1 93 ? 3.252 -7.498 9.929 1.00 94.69 93 LYS A O 1
ATOM 712 N N . TYR A 1 94 ? 1.971 -6.257 8.557 1.00 94.88 94 TYR A N 1
ATOM 713 C CA . TYR A 1 94 ? 1.377 -5.397 9.573 1.00 94.88 94 TYR A CA 1
ATOM 714 C C . TYR A 1 94 ? -0.024 -5.917 9.895 1.00 94.88 94 TYR A C 1
ATOM 716 O O . TYR A 1 94 ? -0.896 -5.941 9.027 1.00 94.88 94 TYR A O 1
ATOM 724 N N . SER A 1 95 ? -0.259 -6.318 11.148 1.00 94.25 95 SER A N 1
ATOM 725 C CA . SER A 1 95 ? -1.567 -6.838 11.581 1.00 94.25 95 SER A CA 1
ATOM 726 C C . SER A 1 95 ? -2.703 -5.861 11.298 1.00 94.25 95 SER A C 1
ATOM 728 O O . SER A 1 95 ? -3.784 -6.273 10.884 1.00 94.25 95 SER A O 1
ATOM 730 N N . ASP A 1 96 ? -2.430 -4.569 11.466 1.00 94.38 96 ASP A N 1
ATOM 731 C CA . ASP A 1 96 ?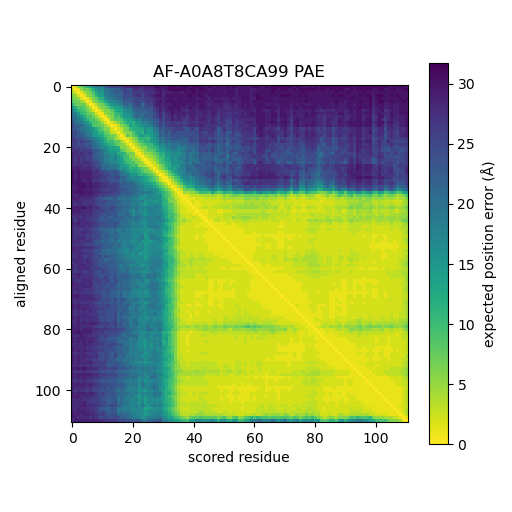 -3.419 -3.501 11.339 1.00 94.38 96 ASP A CA 1
ATOM 732 C C . ASP A 1 96 ? -3.770 -3.205 9.873 1.00 94.38 96 ASP A C 1
ATOM 734 O O . ASP A 1 96 ? -4.771 -2.548 9.611 1.00 94.38 96 ASP A O 1
ATOM 738 N N . LEU A 1 97 ? -2.992 -3.717 8.910 1.00 97.25 97 LEU A N 1
ATOM 739 C CA . LEU A 1 97 ? -3.244 -3.576 7.473 1.00 97.25 97 LEU A CA 1
ATOM 740 C C . LEU A 1 97 ? -3.809 -4.845 6.830 1.00 97.25 97 LEU A C 1
ATOM 742 O O . LEU A 1 97 ? -4.033 -4.854 5.622 1.00 97.25 97 LEU A O 1
ATOM 746 N N . ALA A 1 98 ? -4.048 -5.917 7.591 1.00 95.06 98 ALA A N 1
ATOM 747 C CA . ALA A 1 98 ? -4.408 -7.218 7.026 1.00 95.06 98 ALA A CA 1
ATOM 748 C C . ALA A 1 98 ? -5.686 -7.173 6.164 1.00 95.06 98 ALA A C 1
ATOM 750 O O . ALA A 1 98 ? -5.701 -7.712 5.057 1.00 95.06 98 ALA A O 1
ATOM 751 N N . GLU A 1 99 ? -6.736 -6.494 6.637 1.00 95.94 99 GLU A N 1
ATOM 752 C CA . GLU A 1 99 ? -7.992 -6.334 5.888 1.00 95.94 99 GLU A CA 1
ATOM 753 C C . GLU A 1 99 ? -7.792 -5.500 4.614 1.00 95.94 99 GLU A C 1
ATOM 755 O O . GLU A 1 99 ? -8.273 -5.858 3.537 1.00 95.94 99 GLU A O 1
ATOM 760 N N . PHE A 1 100 ? -7.014 -4.422 4.718 1.00 96.75 100 PHE A N 1
ATOM 761 C CA . PH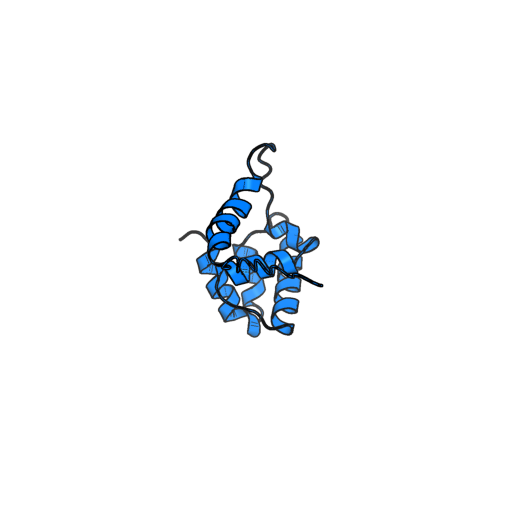E A 1 100 ? -6.690 -3.562 3.586 1.00 96.75 100 PHE A CA 1
ATOM 762 C C . PHE A 1 100 ? -5.853 -4.286 2.526 1.00 96.75 100 PHE A C 1
ATOM 764 O O . PHE A 1 100 ? -6.152 -4.193 1.337 1.00 96.75 100 PHE A O 1
ATOM 771 N N . ALA A 1 101 ? -4.848 -5.059 2.941 1.00 96.44 101 ALA A N 1
ATOM 772 C CA . ALA A 1 101 ? -3.998 -5.847 2.054 1.00 96.44 101 ALA A CA 1
ATOM 773 C C . ALA A 1 101 ? -4.803 -6.907 1.289 1.00 96.44 101 ALA A C 1
ATOM 775 O O . ALA A 1 101 ? -4.619 -7.088 0.085 1.00 96.44 101 ALA A O 1
ATOM 776 N N . ASP A 1 102 ? -5.732 -7.577 1.968 1.00 95.50 102 ASP A N 1
ATOM 777 C CA . ASP A 1 102 ? -6.621 -8.569 1.368 1.00 95.50 102 ASP A CA 1
ATOM 778 C C . ASP A 1 102 ? -7.596 -7.936 0.353 1.00 95.50 102 ASP A C 1
ATOM 780 O O . ASP A 1 102 ? -7.780 -8.445 -0.758 1.00 95.50 102 ASP A O 1
ATOM 784 N N . ALA A 1 103 ? -8.171 -6.773 0.676 1.00 94.38 103 ALA A N 1
ATOM 785 C CA . ALA A 1 103 ? -8.995 -6.019 -0.267 1.00 94.38 103 ALA A CA 1
ATOM 786 C C . ALA A 1 103 ? -8.190 -5.517 -1.477 1.00 94.38 103 ALA A C 1
ATOM 788 O O . ALA A 1 103 ? -8.642 -5.653 -2.617 1.00 94.38 103 ALA A O 1
ATOM 789 N N . ALA A 1 104 ? -6.985 -4.991 -1.248 1.00 93.38 104 ALA A N 1
ATOM 790 C CA . ALA A 1 104 ? -6.088 -4.530 -2.301 1.00 93.38 104 ALA A CA 1
ATOM 791 C C . ALA A 1 104 ? -5.647 -5.679 -3.217 1.00 93.38 104 ALA A C 1
ATOM 793 O O . ALA A 1 104 ? -5.607 -5.501 -4.432 1.00 93.38 104 ALA A O 1
ATOM 794 N N . SER A 1 105 ? -5.396 -6.870 -2.667 1.00 93.81 105 SER A N 1
ATOM 795 C CA . SER A 1 105 ? -5.095 -8.083 -3.436 1.00 93.81 105 SER A CA 1
ATOM 796 C C . SER A 1 105 ? -6.178 -8.369 -4.478 1.00 93.81 105 SER A C 1
ATOM 798 O O . SER A 1 105 ? -5.883 -8.477 -5.667 1.00 93.81 105 SER A O 1
ATOM 800 N N . ARG A 1 106 ? -7.452 -8.375 -4.065 1.00 90.62 106 ARG A N 1
ATOM 801 C CA . ARG A 1 106 ? -8.590 -8.578 -4.979 1.00 90.62 106 ARG A CA 1
ATOM 802 C C . ARG A 1 106 ? -8.763 -7.461 -6.006 1.00 90.62 106 ARG A C 1
ATOM 804 O O . ARG A 1 106 ? -9.250 -7.720 -7.101 1.00 90.62 106 ARG A O 1
ATOM 811 N N . ALA A 1 107 ? -8.447 -6.223 -5.631 1.00 88.75 107 ALA A N 1
ATOM 812 C CA . ALA A 1 107 ? -8.649 -5.060 -6.489 1.00 88.75 107 ALA A CA 1
ATOM 813 C C . ALA A 1 107 ? -7.531 -4.883 -7.530 1.00 88.75 107 ALA A C 1
ATOM 815 O O . ALA A 1 107 ? -7.790 -4.386 -8.625 1.00 88.75 107 ALA A O 1
ATOM 816 N N . LEU A 1 108 ? -6.295 -5.250 -7.181 1.00 86.19 108 LEU A N 1
ATOM 817 C CA . LEU A 1 108 ? -5.095 -4.927 -7.957 1.00 86.19 108 LEU A CA 1
ATOM 818 C C . LEU A 1 108 ? -4.489 -6.129 -8.687 1.00 86.19 108 LEU A C 1
ATOM 820 O O . LEU A 1 108 ? -3.764 -5.926 -9.663 1.00 86.19 108 LEU A O 1
ATOM 824 N N . LEU A 1 109 ? -4.731 -7.359 -8.224 1.00 85.75 109 LEU A N 1
ATOM 825 C CA . LEU A 1 109 ? -4.141 -8.560 -8.814 1.00 85.75 109 LEU A CA 1
ATOM 826 C C . LEU A 1 109 ? -5.124 -9.253 -9.771 1.00 85.75 109 LEU A C 1
ATOM 828 O O . LEU A 1 109 ? -6.320 -9.318 -9.484 1.00 85.75 109 LEU A O 1
ATOM 832 N N . PRO A 1 110 ? -4.642 -9.776 -10.914 1.00 72.75 110 PRO A N 1
ATOM 833 C CA . PRO A 1 110 ? -5.470 -10.578 -11.806 1.00 72.75 110 PRO A CA 1
ATOM 834 C C . PRO A 1 110 ? -5.888 -11.893 -11.132 1.00 72.75 110 PRO A C 1
ATOM 836 O O . PRO A 1 110 ? -5.103 -12.492 -10.395 1.00 72.75 110 PRO A O 1
ATOM 839 N N . VAL A 1 111 ? -7.123 -12.322 -11.415 1.00 60.47 111 VAL A N 1
ATOM 840 C CA . VAL A 1 111 ? -7.717 -13.596 -10.966 1.00 60.47 111 VAL A CA 1
ATOM 841 C C . VAL A 1 111 ? -7.306 -14.740 -11.885 1.00 60.47 111 VAL A C 1
ATOM 843 O O . VAL A 1 111 ? -7.299 -14.515 -13.118 1.00 60.47 111 VAL A O 1
#

Organism: NCBI:txid629265

Nearest PDB structures (foldseek):
  8afa-assembly1_A  TM=4.307E-01  e=9.840E+00  Th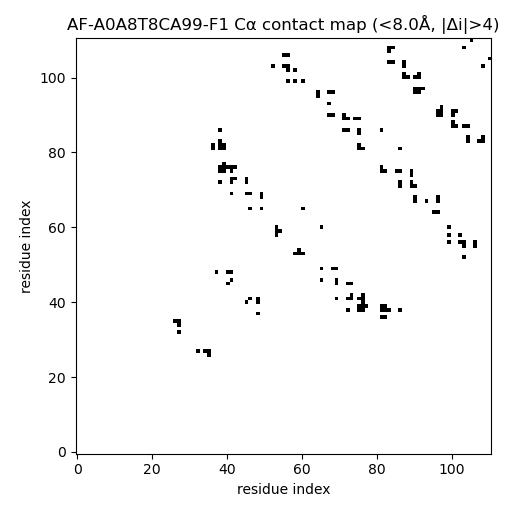ermococcus kodakarensis